Protein AF-A0A9N9GDK2-F1 (afdb_monomer)

Radius of gyration: 12.09 Å; Cα contacts (8 Å, |Δi|>4): 43; chains: 1; bounding box: 31×20×31 Å

Secondary structure (DSSP, 8-state):
---------S-PPPHHHHHHHHHHHHHHTTSGGGPPPHHHHHHHHHHHHHTTSS-GGGS--HHHHHHHH-

Nearest PDB structures (foldseek):
  1t98-assembly1_B  TM=4.933E-01  e=9.946E+00  Escherichia coli

Mean predicted aligned error: 8.29 Å

Organism: NCBI:txid60492

Solvent-accessible surface area (backbone atoms only — not comparable to full-atom values): 4487 Å² total; per-residue (Å²): 135,85,78,87,76,82,91,65,99,59,88,75,75,49,69,66,57,52,50,53,52,47,51,59,48,59,73,39,56,83,38,82,91,50,61,77,47,40,67,55,54,49,54,54,53,52,50,37,31,74,70,67,77,42,59,71,91,61,60,74,54,56,70,59,44,38,71,71,74,109

pLDDT: mean 76.49, std 15.28, range [36.47, 91.69]

Sequence (70 aa):
NAKFGKKGGGKRIRTEVVNILKQLFLNRNLNPKNKMTAKEMRKELLRFVRAGEIEEDHVPQLNTIQSWIA

Foldseek 3Di:
DPPQDDDDPDDDQDPVLVVLLVVVQVVQVVDPVRRDALVNSLVVVVVCCVVVVDPPVSRDDSVVSNVRSD

Structure (mmCIF, N/CA/C/O backbone):
data_AF-A0A9N9GDK2-F1
#
_entry.id   AF-A0A9N9GDK2-F1
#
loop_
_atom_site.group_PDB
_atom_site.id
_atom_site.type_symbol
_atom_site.label_atom_id
_atom_site.label_alt_id
_atom_site.label_comp_id
_atom_site.label_asym_id
_atom_site.label_entity_id
_atom_site.label_seq_id
_atom_site.pdbx_PDB_ins_code
_atom_site.Cartn_x
_atom_site.Cartn_y
_atom_site.Cartn_z
_atom_site.occupancy
_atom_site.B_iso_or_equiv
_atom_site.auth_seq_id
_atom_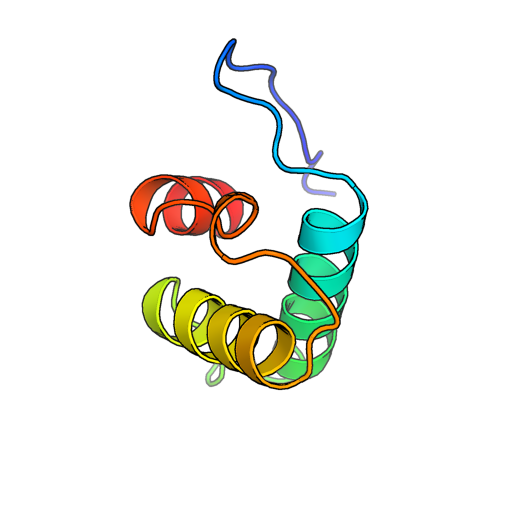site.auth_comp_id
_atom_site.auth_asym_id
_atom_site.auth_atom_id
_atom_site.pdbx_PDB_model_num
ATOM 1 N N . ASN A 1 1 ? 12.598 10.878 -16.194 1.00 36.47 1 ASN A N 1
ATOM 2 C CA . ASN A 1 1 ? 11.347 11.665 -16.072 1.00 36.47 1 ASN A CA 1
ATOM 3 C C . ASN A 1 1 ? 10.132 10.850 -16.510 1.00 36.47 1 ASN A C 1
ATOM 5 O O . ASN A 1 1 ? 9.522 11.160 -17.527 1.00 36.47 1 ASN A O 1
ATOM 9 N N . ALA A 1 2 ? 9.777 9.791 -15.774 1.00 39.47 2 ALA A N 1
ATOM 10 C CA . ALA A 1 2 ? 8.549 9.045 -16.044 1.00 39.47 2 ALA A CA 1
ATOM 11 C C . ALA A 1 2 ? 7.361 9.859 -15.512 1.00 39.47 2 ALA A C 1
ATOM 13 O O . ALA A 1 2 ? 7.165 9.990 -14.305 1.00 39.47 2 ALA A O 1
ATOM 14 N N . LYS A 1 3 ? 6.622 10.490 -16.430 1.00 43.75 3 LYS A N 1
ATOM 15 C CA . LYS A 1 3 ? 5.368 11.190 -16.145 1.00 43.75 3 LYS A CA 1
ATOM 16 C C . LYS A 1 3 ? 4.348 10.171 -15.639 1.00 43.75 3 LYS A C 1
ATOM 18 O O . LYS A 1 3 ? 3.731 9.459 -16.427 1.00 43.75 3 LYS A O 1
ATOM 23 N N . PHE A 1 4 ? 4.164 10.130 -14.325 1.00 55.94 4 PHE A N 1
ATOM 24 C CA . PHE A 1 4 ? 3.017 9.493 -13.695 1.00 55.94 4 PHE A CA 1
ATOM 25 C C . PHE A 1 4 ? 1.731 10.131 -14.237 1.00 55.94 4 PHE A C 1
ATOM 27 O O . PHE A 1 4 ? 1.431 11.284 -13.934 1.00 55.94 4 PHE A O 1
ATOM 34 N N . GLY A 1 5 ? 0.973 9.377 -15.032 1.00 46.56 5 GLY A N 1
ATOM 35 C CA . GLY A 1 5 ? -0.419 9.693 -15.345 1.00 46.56 5 GLY A CA 1
ATOM 36 C C . GLY A 1 5 ? -0.728 9.831 -16.831 1.00 46.56 5 GLY A C 1
ATOM 37 O O . GLY A 1 5 ? -0.827 10.940 -17.353 1.00 46.56 5 GLY A O 1
ATOM 38 N N . LYS A 1 6 ? -1.043 8.709 -17.486 1.00 44.34 6 LYS A N 1
ATOM 39 C CA . LYS A 1 6 ? -2.100 8.723 -18.503 1.00 44.34 6 LYS A CA 1
ATOM 40 C C . LYS A 1 6 ? -3.386 8.183 -17.877 1.00 44.34 6 LYS A C 1
ATOM 42 O O . LYS A 1 6 ? -3.407 7.114 -17.280 1.00 44.34 6 LYS A O 1
ATOM 47 N N . LYS A 1 7 ? -4.421 9.023 -17.961 1.00 58.09 7 LYS A N 1
ATOM 48 C CA . LYS A 1 7 ? 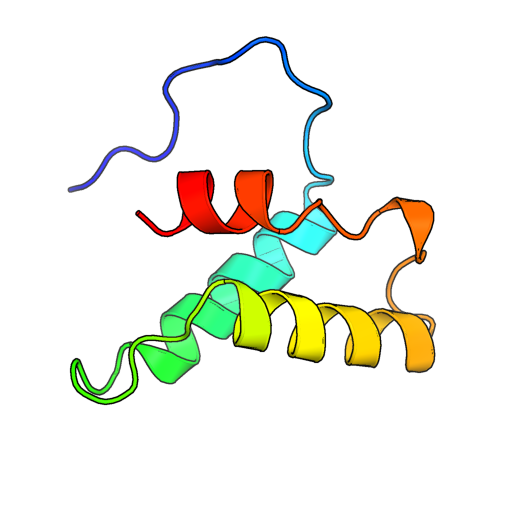-5.772 8.871 -17.414 1.00 58.09 7 LYS A CA 1
ATOM 49 C C . LYS A 1 7 ? -6.442 7.606 -17.964 1.00 58.09 7 LYS A C 1
ATOM 51 O O . LYS A 1 7 ? -6.789 7.573 -19.138 1.00 58.09 7 LYS A O 1
ATOM 56 N N . GLY A 1 8 ? -6.671 6.615 -17.109 1.00 42.56 8 GLY A N 1
ATOM 57 C CA . GLY A 1 8 ? -7.698 5.592 -17.311 1.00 42.56 8 GLY A CA 1
ATOM 58 C C . GLY A 1 8 ? -8.872 5.897 -16.384 1.00 42.56 8 GLY A C 1
ATOM 59 O O . GLY A 1 8 ? -8.650 6.184 -15.209 1.00 42.56 8 GLY A O 1
ATOM 60 N N . GLY A 1 9 ? -10.102 5.877 -16.899 1.00 45.66 9 GLY A N 1
ATOM 61 C CA . GLY A 1 9 ? -11.351 6.128 -16.161 1.00 45.66 9 GLY A CA 1
ATOM 62 C C . GLY A 1 9 ? -11.722 5.037 -15.147 1.00 45.66 9 GLY A C 1
ATOM 63 O O . GLY A 1 9 ? -12.885 4.670 -15.046 1.00 45.66 9 GLY A O 1
ATOM 64 N N . GLY A 1 10 ? -10.740 4.486 -14.432 1.00 56.19 10 GLY A N 1
ATOM 65 C CA . GLY A 1 10 ? -10.946 3.585 -13.303 1.00 56.19 10 GLY A CA 1
ATOM 66 C C . GLY A 1 10 ? -11.124 4.360 -11.997 1.00 56.19 10 GLY A C 1
ATOM 67 O O . GLY A 1 10 ? -10.700 5.514 -11.884 1.00 56.19 10 GLY A O 1
ATOM 68 N N . LYS A 1 11 ? -11.747 3.712 -11.003 1.00 62.00 11 LYS A N 1
ATOM 69 C CA . LYS A 1 11 ? -11.919 4.231 -9.636 1.00 62.00 11 LYS A CA 1
ATOM 70 C C . LYS A 1 11 ? -10.593 4.836 -9.158 1.00 62.00 11 LYS A C 1
ATOM 72 O O . LYS A 1 11 ? -9.584 4.136 -9.066 1.00 62.00 11 LYS A O 1
ATOM 77 N N . ARG A 1 12 ? -10.580 6.154 -8.925 1.00 69.94 12 ARG A N 1
ATOM 78 C CA . ARG A 1 12 ? -9.369 6.867 -8.504 1.00 69.94 12 ARG A CA 1
ATOM 79 C C . ARG A 1 12 ? -8.922 6.307 -7.157 1.00 69.94 12 ARG A C 1
ATOM 81 O O . ARG A 1 12 ? -9.704 6.294 -6.210 1.00 69.94 12 ARG A O 1
ATOM 88 N N . ILE A 1 13 ? -7.670 5.860 -7.084 1.00 76.56 13 ILE A N 1
ATOM 89 C CA . ILE A 1 13 ? -7.031 5.557 -5.802 1.00 76.56 13 ILE A CA 1
ATOM 90 C C . ILE A 1 13 ? -7.025 6.853 -4.988 1.00 76.56 13 ILE A C 1
ATOM 92 O O . ILE A 1 13 ? -6.706 7.918 -5.528 1.00 76.56 13 ILE A O 1
ATOM 96 N N . ARG A 1 14 ? -7.401 6.774 -3.709 1.00 81.75 14 ARG A N 1
ATOM 97 C CA . ARG A 1 14 ? -7.378 7.937 -2.816 1.00 81.75 14 ARG A CA 1
ATOM 98 C C . ARG A 1 14 ? -5.961 8.491 -2.687 1.00 81.75 14 ARG A C 1
ATOM 100 O O . ARG A 1 14 ? -4.986 7.741 -2.689 1.00 81.75 14 ARG A O 1
ATOM 107 N N . THR A 1 15 ? -5.853 9.809 -2.544 1.00 83.12 15 THR A N 1
ATOM 108 C CA . THR A 1 15 ? -4.564 10.512 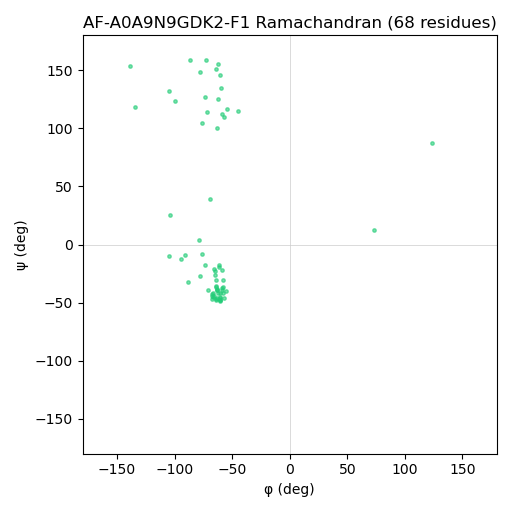-2.478 1.00 83.12 15 THR A CA 1
ATOM 109 C C . THR A 1 15 ? -3.685 10.022 -1.323 1.00 83.12 15 THR A C 1
ATOM 111 O O . THR A 1 15 ? -2.481 9.877 -1.512 1.00 83.12 15 THR A O 1
ATOM 114 N N . GLU A 1 16 ? -4.266 9.692 -0.165 1.00 84.31 16 GLU A N 1
ATOM 115 C CA . GLU A 1 16 ? -3.540 9.125 0.986 1.00 84.31 16 GLU A CA 1
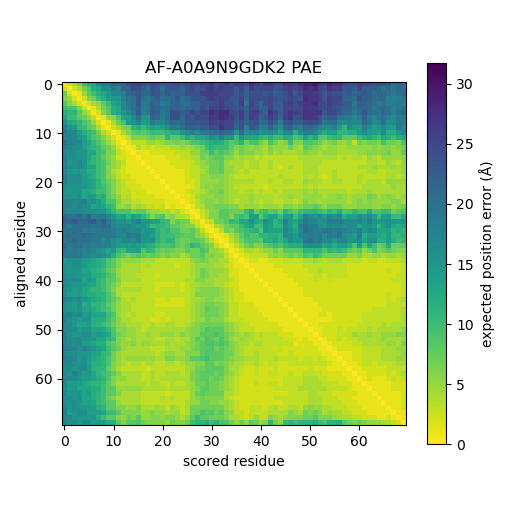ATOM 116 C C . GLU A 1 16 ? -2.875 7.791 0.645 1.00 84.31 16 GLU A C 1
ATOM 118 O O . GLU A 1 16 ? -1.671 7.626 0.830 1.00 84.31 16 GLU A O 1
ATOM 123 N N . VAL A 1 17 ? -3.623 6.875 0.026 1.00 83.31 17 VAL A N 1
ATOM 124 C CA . VAL A 1 17 ? -3.101 5.574 -0.409 1.00 83.31 17 VAL A CA 1
ATOM 125 C C . VAL A 1 17 ? -2.005 5.744 -1.462 1.00 83.31 17 VAL A C 1
ATOM 127 O O . VAL A 1 17 ? -0.996 5.044 -1.425 1.00 83.31 17 VAL A O 1
ATOM 130 N N . VAL A 1 18 ? -2.145 6.713 -2.374 1.00 83.69 18 VAL A N 1
ATOM 131 C CA . VAL A 1 18 ? -1.087 7.055 -3.340 1.00 83.69 18 VAL A CA 1
ATOM 132 C C . VAL A 1 18 ? 0.168 7.582 -2.637 1.00 83.69 18 VAL A C 1
ATOM 134 O O . VAL A 1 18 ? 1.276 7.245 -3.051 1.00 83.69 18 VAL A O 1
ATOM 137 N N . ASN A 1 19 ? 0.029 8.393 -1.588 1.00 86.50 19 ASN A N 1
ATOM 138 C CA . ASN A 1 19 ? 1.170 8.907 -0.829 1.00 86.50 19 ASN A CA 1
ATOM 139 C C . ASN A 1 19 ? 1.897 7.791 -0.069 1.00 86.50 19 ASN A C 1
ATOM 141 O O . ASN A 1 19 ? 3.123 7.720 -0.155 1.00 86.50 19 ASN A O 1
ATOM 145 N N . ILE A 1 20 ? 1.163 6.873 0.565 1.00 86.50 20 ILE A N 1
ATOM 146 C CA . ILE A 1 20 ? 1.733 5.681 1.212 1.00 86.50 20 ILE A CA 1
ATOM 147 C C . ILE A 1 20 ? 2.470 4.822 0.178 1.00 86.50 20 ILE A C 1
ATOM 149 O O . ILE A 1 20 ? 3.632 4.469 0.370 1.00 86.50 20 ILE A O 1
ATOM 153 N N . LEU A 1 21 ? 1.842 4.547 -0.971 1.00 84.12 21 LEU A N 1
ATOM 154 C CA . LEU A 1 21 ? 2.465 3.794 -2.064 1.00 84.12 21 LEU A CA 1
ATOM 155 C C . LEU A 1 21 ? 3.754 4.457 -2.564 1.00 84.12 21 LEU A C 1
ATOM 157 O O . LEU A 1 21 ? 4.746 3.766 -2.787 1.00 84.12 21 LEU A O 1
ATOM 161 N N . LYS A 1 22 ? 3.774 5.788 -2.702 1.00 83.88 22 LYS A N 1
ATOM 162 C CA . LYS A 1 22 ? 4.980 6.542 -3.075 1.00 83.88 22 LYS A CA 1
ATOM 163 C C . LYS A 1 22 ? 6.078 6.424 -2.025 1.00 83.88 22 LYS A C 1
ATOM 165 O O . LYS A 1 22 ? 7.214 6.160 -2.398 1.00 83.88 22 LYS A O 1
ATOM 170 N N . GLN A 1 23 ? 5.767 6.596 -0.742 1.00 84.50 23 GLN A N 1
ATOM 171 C CA . GLN A 1 23 ? 6.750 6.466 0.340 1.00 84.50 23 GLN A CA 1
ATOM 172 C C . GLN A 1 23 ? 7.348 5.057 0.381 1.00 84.50 23 GLN A C 1
ATOM 174 O O . GLN A 1 23 ? 8.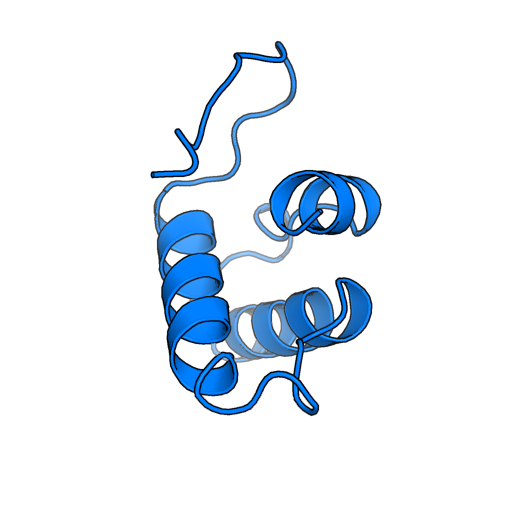567 4.894 0.416 1.00 84.50 23 GLN A O 1
ATOM 179 N N . LEU A 1 24 ? 6.493 4.038 0.288 1.00 79.44 24 LEU A N 1
ATOM 180 C CA . LEU A 1 24 ? 6.892 2.636 0.225 1.00 79.44 24 LEU A CA 1
ATOM 181 C C . LEU A 1 24 ? 7.780 2.338 -0.995 1.00 79.44 24 LEU A C 1
ATOM 183 O O . LEU A 1 24 ? 8.777 1.626 -0.876 1.00 79.44 24 LEU A O 1
ATOM 187 N N . PHE A 1 25 ? 7.438 2.897 -2.157 1.00 76.62 25 PHE A N 1
ATOM 188 C CA . PHE A 1 25 ? 8.208 2.748 -3.391 1.00 76.62 25 PHE A CA 1
ATOM 189 C C . PHE A 1 25 ? 9.572 3.443 -3.317 1.00 76.62 25 PHE A C 1
ATOM 191 O O . PHE A 1 25 ? 10.585 2.850 -3.680 1.00 76.62 25 PHE A O 1
ATOM 198 N N . LEU A 1 26 ? 9.614 4.688 -2.833 1.00 77.62 26 LEU A N 1
ATOM 199 C CA . LEU A 1 26 ? 10.834 5.493 -2.739 1.00 77.62 26 LEU A CA 1
ATOM 200 C C . LEU A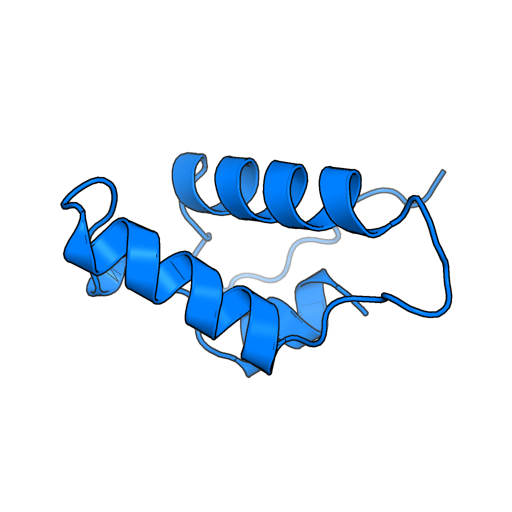 1 26 ? 11.821 4.911 -1.722 1.00 77.62 26 LEU A C 1
ATOM 202 O O . LEU A 1 26 ? 12.996 4.754 -2.048 1.00 77.62 26 LEU A O 1
ATOM 206 N N . ASN A 1 27 ? 11.347 4.513 -0.537 1.00 68.94 27 ASN A N 1
ATOM 207 C CA . ASN A 1 27 ? 12.208 3.987 0.528 1.00 68.94 27 ASN A CA 1
ATOM 208 C C . ASN A 1 27 ? 12.882 2.656 0.160 1.00 68.94 27 ASN A C 1
ATOM 210 O O . ASN A 1 27 ? 13.945 2.344 0.691 1.00 68.94 27 ASN A O 1
ATOM 214 N N . ARG A 1 28 ? 12.291 1.860 -0.742 1.00 64.44 28 ARG A N 1
ATOM 215 C CA . ARG A 1 28 ? 12.823 0.538 -1.124 1.00 64.44 28 ARG A CA 1
ATOM 216 C C . ARG A 1 28 ? 13.504 0.497 -2.495 1.00 64.44 28 ARG A C 1
ATOM 218 O O . ARG A 1 28 ? 14.226 -0.456 -2.770 1.00 64.44 28 ARG A O 1
ATOM 225 N N . ASN A 1 29 ? 13.385 1.555 -3.301 1.00 58.31 29 ASN A N 1
ATOM 226 C CA . ASN A 1 29 ? 14.111 1.710 -4.571 1.00 58.31 29 ASN A CA 1
ATOM 227 C C . ASN A 1 29 ? 15.573 2.164 -4.428 1.00 58.31 29 ASN A C 1
ATOM 229 O O . ASN A 1 29 ? 16.250 2.336 -5.439 1.00 58.31 29 ASN A O 1
ATOM 233 N N . LEU A 1 30 ? 16.092 2.312 -3.205 1.00 57.69 30 LEU A N 1
ATOM 234 C CA . LEU A 1 30 ? 17.525 2.537 -2.976 1.00 57.69 30 LEU A CA 1
ATOM 235 C C . LEU A 1 30 ? 18.394 1.367 -3.474 1.00 57.69 30 LEU A C 1
ATOM 237 O O . LEU A 1 30 ? 19.589 1.542 -3.689 1.00 57.69 30 LEU A O 1
ATOM 241 N N . ASN A 1 31 ? 17.804 0.185 -3.697 1.00 58.81 31 ASN A N 1
ATOM 242 C CA . ASN A 1 31 ? 18.491 -0.951 -4.300 1.00 58.81 31 ASN A CA 1
ATOM 243 C C . ASN A 1 31 ? 17.607 -1.606 -5.384 1.00 58.81 31 ASN A C 1
ATOM 245 O O . ASN A 1 31 ? 16.540 -2.123 -5.052 1.00 58.81 31 ASN A O 1
ATOM 249 N N . PRO A 1 32 ? 18.028 -1.651 -6.665 1.00 60.41 32 PRO A N 1
ATOM 250 C CA . PRO A 1 32 ? 17.246 -2.252 -7.750 1.00 60.41 32 PRO A CA 1
ATOM 251 C C . PRO A 1 32 ? 16.920 -3.738 -7.536 1.00 60.41 32 PRO A C 1
ATOM 253 O O . PRO A 1 32 ? 15.950 -4.241 -8.100 1.00 60.41 32 PRO A O 1
ATOM 256 N N . LYS A 1 33 ? 17.704 -4.437 -6.701 1.00 62.28 33 LYS A N 1
ATOM 257 C CA . LYS A 1 33 ? 17.443 -5.828 -6.295 1.00 62.28 33 LYS A CA 1
ATOM 258 C C . LYS A 1 33 ? 16.281 -5.968 -5.300 1.00 62.28 33 LYS A C 1
ATOM 260 O O . LYS A 1 33 ? 15.731 -7.053 -5.180 1.00 62.28 33 LYS A O 1
ATOM 265 N N . ASN A 1 34 ? 15.880 -4.875 -4.647 1.00 65.62 34 ASN A N 1
ATOM 266 C CA . ASN A 1 34 ? 14.787 -4.817 -3.669 1.00 65.62 34 ASN A CA 1
ATOM 267 C C . ASN A 1 34 ? 13.521 -4.170 -4.253 1.00 65.62 34 ASN A C 1
ATOM 269 O O . ASN A 1 34 ? 12.710 -3.605 -3.514 1.00 65.62 34 ASN A O 1
ATOM 273 N N . LYS A 1 35 ? 13.353 -4.228 -5.584 1.00 72.00 35 LYS A N 1
ATOM 274 C CA . LYS A 1 35 ? 12.146 -3.741 -6.254 1.00 72.00 35 LYS A CA 1
ATOM 275 C C . LYS A 1 35 ? 10.926 -4.416 -5.637 1.00 72.00 35 LYS A C 1
ATOM 277 O O . LYS A 1 35 ? 10.769 -5.631 -5.723 1.00 72.00 35 LYS A O 1
ATOM 282 N N . MET A 1 36 ? 10.067 -3.614 -5.023 1.00 75.69 36 MET A N 1
ATOM 283 C CA . MET A 1 36 ? 8.909 -4.147 -4.332 1.00 75.69 36 MET A CA 1
ATOM 284 C C . MET A 1 36 ? 7.867 -4.621 -5.341 1.00 75.69 36 MET A C 1
ATOM 286 O O . MET A 1 36 ? 7.454 -3.877 -6.232 1.00 75.69 36 MET A O 1
ATOM 290 N N . THR A 1 37 ? 7.437 -5.867 -5.196 1.00 85.75 37 THR A N 1
ATOM 291 C CA . THR A 1 37 ? 6.384 -6.442 -6.032 1.00 85.75 37 THR A CA 1
ATOM 292 C C . THR A 1 37 ? 5.015 -5.866 -5.659 1.00 85.75 37 THR A C 1
ATOM 294 O O . THR A 1 37 ? 4.788 -5.411 -4.535 1.00 85.75 37 THR A O 1
ATOM 297 N N . ALA A 1 38 ? 4.042 -5.950 -6.571 1.00 86.88 38 ALA A N 1
ATOM 298 C CA . ALA A 1 38 ? 2.668 -5.522 -6.287 1.00 86.88 38 ALA A CA 1
ATOM 299 C C . ALA A 1 38 ? 2.049 -6.272 -5.087 1.00 86.88 38 ALA A C 1
ATOM 301 O O . ALA A 1 38 ? 1.249 -5.709 -4.338 1.00 86.88 38 ALA A O 1
ATOM 302 N N . LYS A 1 39 ? 2.455 -7.532 -4.869 1.00 88.81 39 LYS A N 1
ATOM 303 C CA . LYS A 1 39 ? 2.062 -8.344 -3.705 1.00 88.81 39 LYS A CA 1
ATOM 304 C C . LYS A 1 39 ? 2.586 -7.753 -2.401 1.00 88.81 39 LYS A C 1
ATOM 306 O O . LYS A 1 39 ? 1.827 -7.617 -1.445 1.00 88.81 39 LYS A O 1
ATOM 311 N N . GLU A 1 40 ? 3.862 -7.390 -2.364 1.00 87.62 40 GLU A N 1
ATOM 312 C CA . GLU A 1 40 ? 4.482 -6.790 -1.182 1.00 87.62 40 GLU A CA 1
ATOM 313 C C . GLU A 1 40 ? 3.908 -5.407 -0.881 1.00 87.62 40 GLU A C 1
ATOM 315 O O . GLU A 1 40 ? 3.576 -5.132 0.268 1.00 87.62 40 GLU A O 1
ATOM 320 N N . MET A 1 41 ? 3.678 -4.581 -1.906 1.00 87.69 41 MET A N 1
ATOM 321 C CA . MET A 1 41 ? 2.986 -3.299 -1.739 1.00 87.69 41 MET A CA 1
ATOM 322 C C . MET A 1 41 ? 1.604 -3.462 -1.117 1.00 87.69 41 MET A C 1
ATOM 324 O O . MET A 1 41 ? 1.261 -2.753 -0.173 1.00 87.69 41 MET A O 1
ATOM 328 N N . ARG A 1 42 ? 0.813 -4.423 -1.607 1.00 90.00 42 ARG A N 1
ATOM 329 C CA . ARG A 1 42 ? -0.504 -4.708 -1.031 1.00 90.00 42 ARG A CA 1
ATOM 330 C C . ARG A 1 42 ? -0.399 -5.193 0.415 1.00 90.00 42 ARG A C 1
ATOM 332 O O . ARG A 1 42 ? -1.218 -4.808 1.242 1.00 90.00 42 ARG A O 1
ATOM 339 N N . LYS A 1 43 ? 0.604 -6.015 0.735 1.00 90.19 43 LYS A N 1
ATOM 340 C CA . LYS A 1 43 ? 0.848 -6.493 2.103 1.00 90.19 43 LYS A CA 1
ATOM 341 C C . LYS A 1 43 ? 1.171 -5.343 3.057 1.00 90.19 43 LYS A C 1
ATOM 343 O O . LYS A 1 43 ? 0.664 -5.348 4.173 1.00 90.19 43 LYS A O 1
ATOM 348 N N . GLU A 1 44 ? 1.979 -4.377 2.628 1.00 89.00 44 GLU A N 1
ATOM 349 C CA . GLU A 1 44 ? 2.255 -3.181 3.429 1.00 89.00 44 GLU A CA 1
ATOM 350 C C . GLU A 1 44 ? 0.990 -2.331 3.601 1.00 89.00 44 GLU A C 1
ATOM 352 O O . GLU A 1 44 ? 0.670 -1.984 4.729 1.00 89.00 44 GLU A O 1
ATOM 357 N N . LEU A 1 45 ? 0.193 -2.101 2.548 1.00 90.25 45 LEU A N 1
ATOM 358 C CA . LEU A 1 45 ? -1.099 -1.402 2.671 1.00 90.25 45 LEU A CA 1
ATOM 359 C C . LEU A 1 45 ? -2.039 -2.058 3.694 1.00 90.25 45 LEU A C 1
ATOM 361 O O . LEU A 1 45 ? -2.666 -1.365 4.487 1.00 90.25 45 LEU A O 1
ATOM 365 N N . LEU A 1 46 ? -2.088 -3.390 3.748 1.00 91.69 46 LEU A N 1
ATOM 366 C CA . LEU A 1 46 ? -2.872 -4.103 4.762 1.00 91.69 46 LEU A CA 1
ATOM 367 C C . LEU A 1 46 ? -2.356 -3.884 6.194 1.00 91.69 46 LEU A C 1
ATOM 369 O O . LEU A 1 46 ? -3.125 -4.046 7.138 1.00 91.69 46 LEU A O 1
ATOM 373 N N . ARG A 1 47 ? -1.083 -3.516 6.393 1.00 91.31 47 ARG A N 1
ATOM 374 C CA . ARG A 1 47 ? -0.595 -3.104 7.720 1.00 91.31 47 ARG A CA 1
ATOM 375 C C . ARG A 1 47 ? -1.163 -1.749 8.125 1.00 91.31 47 ARG A C 1
ATOM 377 O O . ARG A 1 47 ? -1.567 -1.619 9.272 1.00 91.31 47 ARG A O 1
ATOM 384 N N . PHE A 1 48 ? -1.270 -0.804 7.191 1.00 88.94 48 PHE A N 1
ATOM 385 C CA . PHE A 1 48 ? -1.930 0.484 7.429 1.00 88.94 48 PHE A CA 1
ATOM 386 C C . PHE A 1 48 ? -3.428 0.310 7.722 1.00 88.94 48 PHE A C 1
ATOM 388 O O . PHE A 1 48 ? -3.948 0.970 8.614 1.00 88.94 48 PHE A O 1
ATOM 395 N N . VAL A 1 49 ? -4.101 -0.648 7.066 1.00 91.62 49 VAL A N 1
ATOM 396 C CA . VAL A 1 49 ? -5.486 -1.025 7.420 1.00 91.62 49 VAL A CA 1
ATOM 397 C C . VAL A 1 49 ? -5.574 -1.532 8.855 1.00 91.62 49 VAL A C 1
ATOM 399 O O . VAL A 1 49 ? -6.419 -1.090 9.625 1.00 91.62 49 VAL A O 1
ATOM 402 N N . ARG A 1 50 ? -4.676 -2.444 9.245 1.00 91.38 50 ARG A N 1
ATOM 403 C CA . ARG A 1 50 ? -4.637 -2.984 10.615 1.00 91.38 50 ARG A CA 1
ATOM 404 C C . ARG A 1 50 ? -4.314 -1.922 11.664 1.00 91.38 50 ARG A C 1
ATOM 406 O O . ARG A 1 50 ? -4.765 -2.054 12.794 1.00 91.38 50 ARG A O 1
ATOM 413 N N . ALA A 1 51 ? -3.539 -0.906 11.296 1.00 90.94 51 ALA A N 1
ATOM 414 C CA . ALA A 1 51 ? -3.248 0.246 12.142 1.00 90.94 51 ALA A CA 1
ATOM 415 C C . ALA A 1 51 ? -4.419 1.247 12.218 1.00 90.94 51 ALA A C 1
ATOM 417 O O . ALA A 1 51 ? -4.364 2.176 13.016 1.00 90.94 51 ALA A O 1
ATOM 418 N N . GLY A 1 52 ? -5.471 1.069 11.408 1.00 90.31 52 GLY A N 1
ATOM 419 C CA . GLY A 1 52 ? -6.589 2.007 11.308 1.00 90.31 52 GLY A CA 1
ATOM 420 C C . GLY A 1 52 ? -6.244 3.301 10.565 1.00 90.31 52 GLY A C 1
ATOM 421 O O . GLY A 1 52 ? -7.016 4.251 10.614 1.00 90.31 52 GLY A O 1
ATOM 422 N N . GLU A 1 53 ? -5.096 3.353 9.882 1.00 89.19 53 GLU A N 1
ATOM 423 C CA . GLU A 1 53 ? -4.647 4.534 9.136 1.00 89.19 53 GLU A CA 1
ATOM 424 C C . GLU A 1 53 ? -5.362 4.680 7.788 1.00 89.19 53 GLU A C 1
ATOM 426 O O . GLU A 1 53 ? -5.499 5.788 7.276 1.00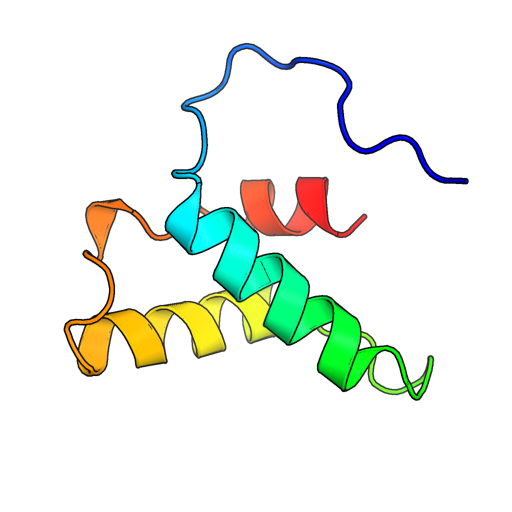 89.19 53 GLU A O 1
ATOM 431 N N . ILE A 1 54 ? -5.819 3.568 7.203 1.00 89.38 54 ILE A N 1
ATOM 432 C CA . ILE A 1 54 ? -6.638 3.555 5.986 1.00 89.38 54 ILE A CA 1
ATOM 433 C C . ILE A 1 54 ? -7.756 2.520 6.110 1.00 89.38 54 ILE A C 1
ATOM 435 O O . ILE A 1 54 ? -7.608 1.508 6.792 1.00 89.38 54 ILE A O 1
ATOM 439 N N . GLU A 1 55 ? -8.862 2.726 5.403 1.00 88.31 55 GLU A N 1
ATOM 440 C CA . GLU A 1 55 ? -9.926 1.722 5.334 1.00 88.31 55 GLU A CA 1
ATOM 441 C C . GLU A 1 55 ? -9.553 0.598 4.359 1.00 88.31 55 GLU A C 1
ATOM 443 O O . GLU A 1 55 ? -8.890 0.824 3.340 1.00 88.31 55 GLU A O 1
ATOM 448 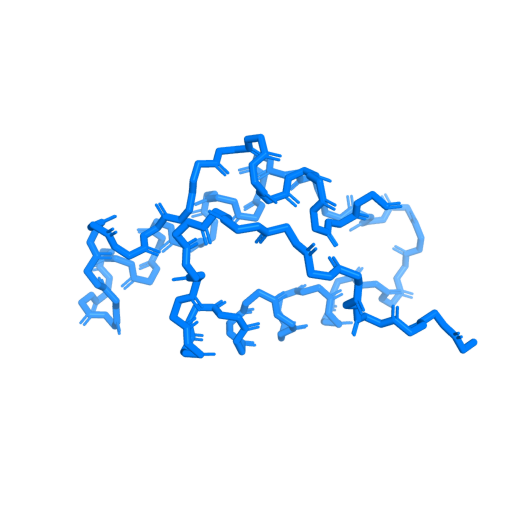N N . GLU A 1 56 ? -10.028 -0.620 4.630 1.00 87.44 56 GLU A N 1
ATOM 449 C CA . GLU A 1 56 ? -9.815 -1.768 3.740 1.00 87.44 56 GLU A CA 1
ATOM 450 C C . GLU A 1 56 ? -10.369 -1.509 2.329 1.00 87.44 56 GLU A C 1
ATOM 452 O O . GLU A 1 56 ? -9.718 -1.828 1.333 1.00 87.44 56 GLU A O 1
ATOM 457 N N . ASP A 1 57 ? -11.501 -0.809 2.239 1.00 86.56 57 ASP A N 1
ATOM 458 C CA . ASP A 1 57 ? -12.138 -0.393 0.985 1.00 86.56 57 ASP A CA 1
ATOM 459 C C . ASP A 1 57 ? -11.273 0.540 0.130 1.00 86.56 57 ASP A C 1
ATOM 461 O O . ASP A 1 57 ? -11.515 0.712 -1.074 1.00 86.56 57 ASP A O 1
ATOM 465 N N . HIS A 1 58 ? -10.276 1.187 0.737 1.00 85.75 58 HIS A N 1
ATOM 466 C CA . HIS A 1 58 ? -9.361 2.081 0.034 1.00 85.75 58 HIS A CA 1
ATOM 467 C C . HIS A 1 58 ? -8.130 1.343 -0.482 1.00 85.75 58 HIS A C 1
ATOM 469 O O . HIS A 1 58 ? -7.388 1.922 -1.277 1.00 85.75 58 HIS A O 1
ATOM 475 N N . VAL A 1 59 ? -7.921 0.078 -0.100 1.00 88.00 59 VAL A N 1
ATOM 476 C CA . VAL A 1 59 ? -6.811 -0.738 -0.597 1.00 88.00 59 VAL A CA 1
ATOM 477 C C . VAL A 1 59 ? -7.064 -1.117 -2.062 1.00 88.00 59 VAL A C 1
ATOM 479 O O . VAL A 1 59 ? -7.984 -1.881 -2.363 1.00 88.00 59 VAL A O 1
ATOM 482 N N . PRO A 1 60 ? -6.248 -0.632 -3.017 1.00 87.38 60 PRO A N 1
ATOM 483 C CA . PRO A 1 60 ? -6.396 -0.985 -4.418 1.00 87.38 60 PRO A CA 1
ATOM 484 C C . PRO A 1 60 ? -6.159 -2.476 -4.660 1.00 87.38 60 PRO A C 1
ATOM 486 O O . PRO A 1 60 ? -5.364 -3.144 -3.991 1.00 87.38 60 PRO A O 1
ATOM 489 N N . GLN A 1 61 ? -6.821 -2.989 -5.695 1.00 89.44 61 GLN A N 1
ATOM 490 C CA . GLN A 1 61 ? -6.586 -4.343 -6.170 1.00 89.44 61 GLN A CA 1
ATOM 491 C C . GLN A 1 61 ? -5.148 -4.518 -6.665 1.00 89.44 61 GLN A C 1
ATOM 493 O O . GLN A 1 61 ? -4.489 -3.581 -7.121 1.00 89.44 61 GLN A O 1
ATOM 498 N N . LEU A 1 62 ? -4.682 -5.766 -6.628 1.00 87.06 62 LEU A N 1
ATOM 499 C CA . LEU A 1 62 ? -3.312 -6.107 -6.995 1.00 87.06 62 LEU A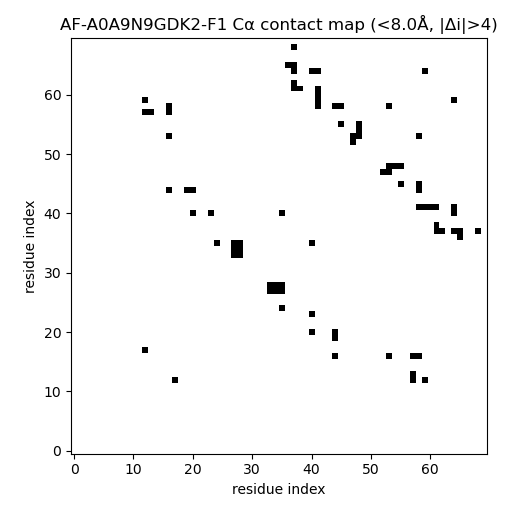 CA 1
ATOM 500 C C . LEU A 1 62 ? -2.970 -5.712 -8.440 1.00 87.06 62 LEU A C 1
ATOM 502 O O . LEU A 1 62 ? -1.893 -5.173 -8.671 1.00 87.06 62 LEU A O 1
ATOM 506 N N . ASN A 1 63 ? -3.901 -5.890 -9.384 1.00 84.81 63 ASN A N 1
ATOM 507 C CA . ASN A 1 63 ? -3.717 -5.498 -10.788 1.00 84.81 63 ASN A CA 1
ATOM 508 C C . ASN A 1 63 ? -3.551 -3.980 -10.948 1.00 84.81 63 ASN A C 1
ATOM 510 O O . ASN A 1 63 ? -2.763 -3.525 -11.778 1.00 84.81 63 ASN A O 1
ATOM 514 N N . THR A 1 64 ? -4.259 -3.193 -10.135 1.00 84.81 64 THR A N 1
ATOM 515 C CA . THR A 1 64 ? -4.143 -1.731 -10.117 1.00 84.81 64 THR A CA 1
ATOM 516 C C . THR A 1 64 ? -2.773 -1.304 -9.600 1.00 84.81 64 THR A C 1
ATOM 518 O O . THR A 1 64 ? -2.138 -0.444 -10.202 1.00 84.81 64 THR A O 1
ATOM 521 N N . ILE A 1 65 ? -2.289 -1.935 -8.524 1.00 84.75 65 ILE A N 1
ATOM 522 C CA . ILE A 1 65 ? -0.944 -1.687 -7.984 1.00 84.75 65 ILE A CA 1
ATOM 523 C C . ILE A 1 65 ? 0.113 -2.084 -9.016 1.00 84.75 65 ILE A C 1
ATOM 525 O O . ILE A 1 65 ? 1.024 -1.309 -9.281 1.00 84.75 65 ILE A O 1
ATOM 529 N N . GLN A 1 66 ? -0.030 -3.257 -9.636 1.00 84.56 66 GLN A N 1
ATOM 530 C CA . GLN A 1 66 ? 0.895 -3.751 -10.651 1.00 84.56 66 GLN A CA 1
ATOM 531 C C . GLN A 1 66 ? 0.972 -2.814 -11.858 1.00 84.56 66 GLN A C 1
ATOM 533 O O . GLN A 1 66 ? 2.069 -2.476 -12.278 1.00 84.56 66 GLN A O 1
ATOM 538 N N . SER A 1 67 ? -0.170 -2.334 -12.355 1.00 82.12 67 SER A N 1
ATOM 539 C CA . SER A 1 67 ? -0.222 -1.347 -13.445 1.00 82.12 67 SER A CA 1
ATOM 540 C C . SER A 1 67 ? 0.362 0.016 -13.052 1.00 82.12 67 SER A C 1
ATOM 542 O O . SER A 1 67 ? 0.711 0.802 -13.924 1.00 82.12 67 SER A O 1
ATOM 544 N N . TRP A 1 68 ? 0.441 0.320 -11.753 1.00 80.19 68 TRP A N 1
ATOM 545 C CA . TRP A 1 68 ? 0.982 1.578 -11.236 1.00 80.19 68 TRP A CA 1
ATOM 546 C C . TRP A 1 68 ? 2.502 1.537 -11.011 1.00 80.19 68 TRP A C 1
ATOM 548 O O . TRP A 1 68 ? 3.155 2.566 -11.164 1.00 80.19 68 TRP A O 1
ATOM 558 N N . ILE A 1 69 ? 3.059 0.372 -10.652 1.00 74.25 69 ILE A N 1
ATOM 559 C CA . ILE A 1 69 ? 4.511 0.174 -10.457 1.00 74.25 69 ILE A CA 1
ATOM 560 C C . ILE A 1 69 ? 5.259 -0.356 -11.687 1.00 74.25 69 ILE A C 1
ATOM 562 O O . ILE A 1 69 ? 6.491 -0.411 -11.640 1.00 74.25 69 ILE A O 1
ATOM 566 N N . ALA A 1 70 ? 4.534 -0.827 -12.709 1.00 70.62 70 ALA A N 1
ATOM 567 C CA . ALA A 1 70 ? 5.099 -1.269 -13.985 1.00 70.62 70 ALA A CA 1
ATOM 568 C C . ALA A 1 70 ? 5.792 -0.105 -14.707 1.00 70.62 70 ALA A C 1
ATOM 570 O O . ALA A 1 70 ? 6.932 -0.326 -15.175 1.00 70.62 70 ALA A O 1
#